Protein AF-A0A970BIZ8-F1 (afdb_monomer_lite)

pLDDT: mean 81.35, std 13.09, range [41.47, 95.56]

Secondary structure (DSSP, 8-state):
-HHHHHHHHHHHHS-HHHHHHHHHHHHHHS---TT-EEEEEEEE-TTS-EEEEEEEE-TTS-EEEEEEEEEHHHHHHHHHHHHTT---

Radius of gyration: 14.3 Å; chains: 1; bounding box: 43×33×34 Å

Sequence (88 aa):
MMLKSLMPMVDKVLTDENVSKIFKGLEDEYPVEAGHKLLGTITKEKNDKVYFCIAEMDVNMKIIKVHKQWKLVEGIKFLIDKANGSNE

Foldseek 3Di:
DVVVVCVVVVCVQPDPVLLVQLLVVVCVVDPDDPQKDWDWDWDADPVRFIKTWIFIAHNVRDGPGTPDIDGPVVVVVVSSCSSVVNDD

Structure (mmCIF, N/CA/C/O backbone):
data_AF-A0A970BIZ8-F1
#
_entry.id   AF-A0A970BIZ8-F1
#
loop_
_atom_site.group_PDB
_atom_site.id
_atom_site.type_symbol
_atom_site.label_atom_id
_atom_site.label_alt_id
_atom_site.label_comp_id
_atom_site.label_asym_id
_atom_site.label_entity_id
_atom_site.label_seq_id
_atom_site.pdbx_PDB_ins_code
_atom_site.Cartn_x
_atom_site.Cartn_y
_atom_site.Cartn_z
_atom_site.occupancy
_atom_site.B_iso_or_equiv
_atom_site.auth_seq_id
_atom_site.auth_comp_id
_atom_site.auth_asym_id
_atom_site.auth_atom_id
_atom_site.pdbx_PDB_model_num
ATOM 1 N N . MET A 1 1 ? -25.441 2.129 4.704 1.00 52.09 1 MET A N 1
ATOM 2 C CA . MET A 1 1 ? -26.106 2.486 3.429 1.00 52.09 1 MET A CA 1
ATOM 3 C C . MET A 1 1 ? -25.263 3.452 2.589 1.00 52.09 1 MET A C 1
ATOM 5 O O 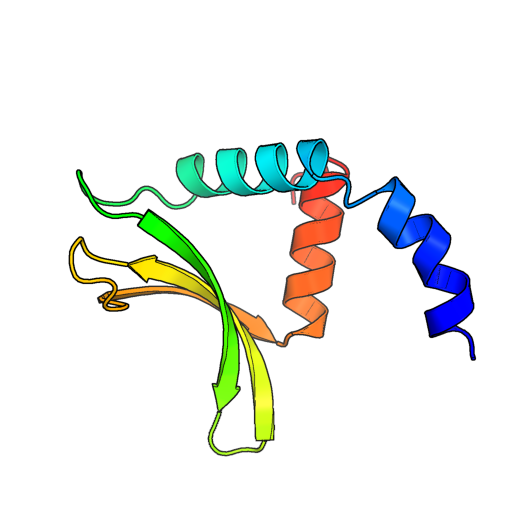. MET A 1 1 ? -25.087 3.151 1.422 1.00 52.09 1 MET A O 1
ATOM 9 N N . MET A 1 2 ? -24.634 4.494 3.162 1.00 47.44 2 MET A N 1
ATOM 10 C CA . MET A 1 2 ? -23.741 5.420 2.424 1.00 47.44 2 MET A CA 1
ATOM 11 C C . MET A 1 2 ? -22.503 4.776 1.763 1.00 47.44 2 MET A C 1
ATOM 13 O O . MET A 1 2 ? -22.143 5.161 0.660 1.00 47.44 2 MET A O 1
ATOM 17 N N . LEU A 1 3 ? -21.869 3.771 2.387 1.00 44.72 3 LEU A N 1
ATOM 18 C CA . LEU A 1 3 ? -20.698 3.090 1.799 1.00 44.72 3 LEU A CA 1
ATOM 19 C C . LEU A 1 3 ? -21.014 2.390 0.466 1.00 44.72 3 LEU A C 1
ATOM 21 O O . LEU A 1 3 ? -20.195 2.418 -0.443 1.00 44.72 3 LEU A O 1
ATOM 25 N N . LYS A 1 4 ? -22.221 1.820 0.317 1.00 55.72 4 LYS A N 1
ATOM 26 C CA . LYS A 1 4 ? -22.666 1.219 -0.953 1.00 55.72 4 LYS A CA 1
ATOM 27 C C . LYS A 1 4 ? -22.837 2.274 -2.048 1.00 55.72 4 LYS A C 1
ATOM 29 O O . LYS A 1 4 ? -22.529 2.007 -3.199 1.00 55.72 4 LYS A O 1
ATOM 34 N N . SER A 1 5 ? -23.286 3.470 -1.677 1.00 49.09 5 SER A N 1
ATOM 35 C CA . SER A 1 5 ? -23.447 4.609 -2.585 1.00 49.09 5 SER A CA 1
ATOM 36 C C . SER A 1 5 ? -22.112 5.177 -3.075 1.00 49.09 5 SER A C 1
ATOM 38 O O . SER A 1 5 ? -22.075 5.806 -4.126 1.00 49.09 5 SER A O 1
ATOM 40 N N . LEU A 1 6 ? -21.028 4.960 -2.321 1.00 52.16 6 LEU A N 1
ATOM 41 C CA . LEU A 1 6 ? -19.677 5.415 -2.659 1.00 52.16 6 LEU A CA 1
ATOM 42 C C . LEU A 1 6 ? -18.907 4.415 -3.531 1.00 52.16 6 LEU A C 1
ATOM 44 O O . LEU A 1 6 ? -17.977 4.830 -4.216 1.00 52.16 6 LEU A O 1
ATOM 48 N N . MET A 1 7 ? -19.296 3.133 -3.558 1.00 67.25 7 MET A N 1
ATOM 49 C CA . MET A 1 7 ? -18.594 2.115 -4.357 1.00 67.25 7 MET A CA 1
ATOM 50 C C . MET A 1 7 ? -18.470 2.470 -5.845 1.00 67.25 7 MET A C 1
ATOM 52 O O . MET A 1 7 ? -17.365 2.360 -6.351 1.00 67.25 7 MET A O 1
ATOM 56 N N . PRO A 1 8 ? -19.487 3.029 -6.528 1.00 66.31 8 PRO A N 1
ATOM 57 C CA . PRO A 1 8 ? -19.337 3.431 -7.929 1.00 66.31 8 PRO A CA 1
ATOM 58 C C . PRO A 1 8 ? -18.268 4.511 -8.161 1.00 66.31 8 PRO A C 1
ATOM 60 O O . PRO A 1 8 ? -17.653 4.558 -9.222 1.00 66.31 8 PRO A O 1
ATOM 63 N N . MET A 1 9 ? -18.038 5.400 -7.184 1.00 65.44 9 MET A N 1
ATOM 64 C CA . MET A 1 9 ? -16.938 6.369 -7.253 1.00 65.44 9 MET A CA 1
ATOM 65 C C . MET A 1 9 ? -15.593 5.695 -6.993 1.00 65.44 9 MET A C 1
ATOM 67 O O . MET A 1 9 ? -14.623 6.006 -7.675 1.00 65.44 9 MET A O 1
ATOM 71 N N . VAL A 1 10 ? -15.545 4.761 -6.041 1.00 67.25 10 VAL A N 1
ATOM 72 C CA . VAL A 1 10 ? -14.346 3.964 -5.757 1.00 67.25 10 VAL A CA 1
ATOM 73 C C . VAL A 1 10 ? -13.955 3.129 -6.977 1.00 67.25 10 VAL A C 1
ATOM 75 O O . VAL A 1 10 ? -12.805 3.201 -7.382 1.00 67.25 10 VAL A O 1
ATOM 78 N N . ASP A 1 11 ? -14.899 2.448 -7.627 1.00 70.12 11 ASP A N 1
ATOM 79 C CA . ASP A 1 11 ? -14.670 1.631 -8.828 1.00 70.12 11 ASP A CA 1
ATOM 80 C C . ASP A 1 11 ? -14.187 2.472 -10.018 1.00 70.12 11 ASP A C 1
ATOM 82 O O . ASP A 1 11 ? -13.402 2.015 -10.847 1.00 70.12 11 ASP A O 1
ATOM 86 N N . LYS A 1 12 ? -14.628 3.735 -10.100 1.00 70.56 12 LYS A N 1
ATOM 87 C CA . LYS A 1 12 ? -14.175 4.673 -11.133 1.00 70.56 12 LYS A CA 1
ATOM 88 C C . LYS A 1 12 ? -12.745 5.172 -10.892 1.00 70.56 12 LYS A C 1
ATOM 90 O O . LYS A 1 12 ? -12.055 5.510 -11.850 1.00 70.56 12 LYS A O 1
ATOM 95 N N . VAL A 1 13 ? -12.319 5.271 -9.632 1.00 68.56 13 VAL A N 1
ATOM 96 C CA . VAL A 1 13 ? -11.016 5.840 -9.244 1.00 68.56 13 VAL A CA 1
ATOM 97 C C . VAL A 1 13 ? -9.952 4.753 -9.084 1.00 68.56 13 VAL A C 1
ATOM 99 O O . VAL A 1 13 ? -8.844 4.907 -9.592 1.00 68.56 13 VAL A O 1
ATOM 102 N N . LEU A 1 14 ? -10.279 3.641 -8.429 1.00 71.12 14 LEU A N 1
ATOM 103 C CA . LEU A 1 14 ? -9.395 2.499 -8.187 1.00 71.12 14 LEU A CA 1
ATOM 104 C C . LEU A 1 14 ? -9.530 1.449 -9.298 1.00 71.12 14 LEU A C 1
ATOM 106 O O . LEU A 1 14 ? -9.841 0.290 -9.040 1.00 71.12 14 LEU A O 1
ATOM 110 N N . THR A 1 15 ? -9.293 1.860 -10.544 1.00 79.00 15 THR A N 1
ATOM 111 C CA . THR A 1 15 ? -9.125 0.916 -11.658 1.00 79.00 15 THR A CA 1
ATOM 112 C C . THR A 1 15 ? -7.790 0.176 -11.530 1.00 79.00 15 THR A C 1
ATOM 114 O O . THR A 1 15 ? -6.844 0.711 -10.947 1.00 79.00 15 THR A O 1
ATOM 117 N N . ASP A 1 16 ? -7.666 -1.014 -12.126 1.00 79.56 16 ASP A N 1
ATOM 118 C CA . ASP A 1 16 ? -6.407 -1.782 -12.130 1.00 79.56 16 ASP A CA 1
ATOM 119 C C . ASP A 1 16 ? -5.217 -0.957 -12.655 1.00 79.56 16 ASP A C 1
ATOM 121 O O . ASP A 1 16 ? -4.102 -1.049 -12.136 1.00 79.56 16 ASP A O 1
ATOM 125 N N . GLU A 1 17 ? -5.453 -0.089 -13.644 1.00 82.50 17 GLU A N 1
ATOM 126 C CA . GLU A 1 17 ? -4.444 0.828 -14.181 1.00 82.50 17 GLU A CA 1
ATOM 127 C C . GLU A 1 17 ? -4.012 1.890 -13.167 1.00 82.50 17 GLU A C 1
ATOM 129 O O . GLU A 1 17 ? -2.817 2.156 -13.024 1.00 82.50 17 GLU A O 1
ATOM 134 N N . ASN A 1 18 ? -4.959 2.506 -12.455 1.00 79.56 18 ASN A N 1
ATOM 135 C CA . ASN A 1 18 ? -4.645 3.523 -11.452 1.00 79.56 18 ASN A CA 1
ATOM 136 C C . ASN A 1 18 ? -3.958 2.903 -10.238 1.00 79.56 18 ASN A C 1
ATOM 138 O O . ASN A 1 18 ? -2.963 3.447 -9.764 1.00 79.56 18 ASN A O 1
ATOM 142 N N . VAL A 1 19 ? -4.415 1.734 -9.787 1.00 80.06 19 VAL A N 1
ATOM 143 C CA . VAL A 1 19 ? -3.751 0.975 -8.721 1.00 80.06 19 VAL A CA 1
ATOM 144 C C . VAL A 1 19 ? -2.321 0.621 -9.131 1.00 80.06 19 VAL A C 1
ATOM 146 O O . VAL A 1 19 ? -1.392 0.871 -8.366 1.00 80.06 19 VAL A O 1
ATOM 149 N N . SER A 1 20 ? -2.108 0.151 -10.363 1.00 83.31 20 SER A N 1
ATOM 150 C CA . SER A 1 20 ? -0.762 -0.140 -10.875 1.00 83.31 20 SER A CA 1
ATOM 151 C C . SER A 1 20 ? 0.140 1.100 -10.898 1.00 83.31 20 SER A C 1
ATOM 153 O O . SER A 1 20 ? 1.311 1.015 -10.530 1.00 83.31 20 SER A O 1
ATOM 155 N N . LYS A 1 21 ? -0.389 2.274 -11.273 1.00 83.06 21 LYS A N 1
ATOM 156 C CA . LYS A 1 21 ? 0.363 3.542 -11.232 1.00 83.06 21 LYS A CA 1
ATOM 157 C C . LYS A 1 21 ? 0.731 3.953 -9.808 1.00 83.06 21 LYS A C 1
ATOM 159 O O . LYS A 1 21 ? 1.865 4.368 -9.588 1.00 83.06 21 LYS A O 1
ATOM 164 N N . ILE A 1 22 ? -0.198 3.819 -8.858 1.00 82.12 22 ILE A N 1
ATOM 165 C CA . ILE A 1 22 ? 0.052 4.117 -7.440 1.00 82.12 22 ILE A CA 1
ATOM 166 C C . ILE A 1 22 ? 1.191 3.237 -6.935 1.00 82.12 22 ILE A C 1
ATOM 168 O O . ILE A 1 22 ? 2.176 3.758 -6.426 1.00 82.12 22 ILE A O 1
ATOM 172 N N . PHE A 1 23 ? 1.092 1.918 -7.121 1.00 81.75 23 PHE A N 1
ATOM 173 C CA . PHE A 1 23 ? 2.111 0.985 -6.639 1.00 81.75 23 PHE A CA 1
ATOM 174 C C . PHE A 1 23 ? 3.467 1.190 -7.311 1.00 81.75 23 PHE A C 1
ATOM 176 O O . PHE A 1 23 ? 4.478 1.144 -6.619 1.00 81.75 23 PHE A O 1
ATOM 183 N N . LYS A 1 24 ? 3.500 1.530 -8.603 1.00 83.44 24 LYS A N 1
ATOM 184 C CA . LYS A 1 24 ? 4.745 1.918 -9.273 1.00 83.44 24 LYS A CA 1
ATOM 185 C C . LYS A 1 24 ? 5.385 3.157 -8.634 1.00 83.44 24 LYS A C 1
ATOM 187 O O . LYS A 1 24 ? 6.578 3.156 -8.374 1.00 83.44 24 LYS A O 1
ATOM 192 N N . GLY A 1 25 ? 4.597 4.188 -8.322 1.00 84.69 25 GLY A N 1
ATOM 193 C CA . GLY A 1 25 ? 5.107 5.365 -7.608 1.00 84.69 25 GLY A CA 1
ATOM 194 C C . GLY A 1 25 ? 5.584 5.052 -6.184 1.00 84.69 25 GLY A C 1
ATOM 195 O O . GLY A 1 25 ? 6.496 5.701 -5.680 1.00 84.69 25 GLY A O 1
ATOM 196 N N . LEU A 1 26 ? 4.998 4.041 -5.534 1.00 86.25 26 LEU A N 1
ATOM 197 C CA . LEU A 1 26 ? 5.458 3.569 -4.227 1.00 86.25 26 LEU A CA 1
ATOM 198 C C . LEU A 1 26 ? 6.785 2.809 -4.313 1.00 86.25 26 LEU A C 1
ATOM 200 O O . LEU A 1 26 ? 7.558 2.896 -3.368 1.00 86.25 26 LEU A O 1
ATOM 204 N N . GLU A 1 27 ? 7.073 2.097 -5.405 1.00 85.00 27 GLU A N 1
ATOM 205 C CA . GLU A 1 27 ? 8.384 1.458 -5.613 1.00 85.00 27 GLU A CA 1
ATOM 206 C C . GLU A 1 27 ? 9.513 2.495 -5.722 1.00 85.00 27 GLU A C 1
ATOM 208 O O . GLU A 1 27 ? 10.605 2.260 -5.207 1.00 85.00 27 GLU A O 1
ATOM 213 N N . ASP A 1 28 ? 9.233 3.661 -6.314 1.00 86.06 28 ASP A N 1
ATOM 214 C CA . ASP A 1 28 ? 10.186 4.775 -6.377 1.00 86.06 28 ASP A CA 1
ATOM 215 C C . ASP A 1 28 ? 10.398 5.434 -4.994 1.00 86.06 28 ASP A C 1
ATOM 217 O O . ASP A 1 28 ? 11.513 5.826 -4.649 1.00 86.06 28 ASP A O 1
ATOM 221 N N . GLU A 1 29 ? 9.337 5.558 -4.183 1.00 89.12 29 GLU A N 1
ATOM 222 C CA . GLU A 1 29 ? 9.388 6.157 -2.835 1.00 89.12 29 GLU A CA 1
ATOM 223 C C . GLU A 1 29 ? 9.986 5.203 -1.782 1.00 89.12 29 GLU A C 1
ATOM 225 O O . GLU A 1 29 ? 10.663 5.635 -0.845 1.00 89.12 29 GLU A O 1
ATOM 230 N N . TYR A 1 30 ? 9.750 3.901 -1.945 1.00 89.88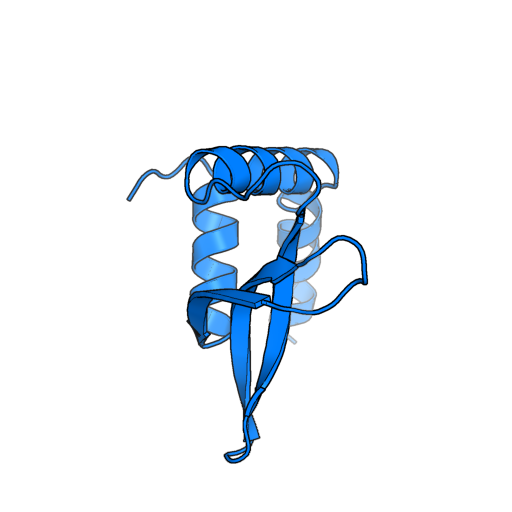 30 TYR A N 1
ATOM 231 C CA . TYR A 1 30 ? 10.167 2.831 -1.041 1.00 89.88 30 TYR A CA 1
ATOM 232 C C . TYR A 1 30 ? 10.969 1.773 -1.812 1.00 89.88 30 TYR A C 1
ATOM 234 O O . TYR A 1 30 ? 10.464 0.672 -2.056 1.00 89.88 30 TYR A O 1
ATOM 242 N N . PRO A 1 31 ? 12.222 2.080 -2.192 1.00 88.81 31 PRO A N 1
ATOM 243 C CA . PRO A 1 31 ? 13.052 1.143 -2.931 1.00 88.81 31 PRO A CA 1
ATOM 244 C C . PRO A 1 31 ? 13.343 -0.106 -2.091 1.00 88.81 31 PRO A C 1
ATOM 246 O O . PRO A 1 31 ? 13.582 -0.028 -0.881 1.00 88.81 31 PRO A O 1
ATOM 249 N N . VAL A 1 32 ? 13.345 -1.257 -2.760 1.00 91.19 32 VAL A N 1
ATOM 250 C CA . VAL A 1 32 ? 13.614 -2.579 -2.175 1.00 91.19 32 VAL A CA 1
ATOM 251 C C . VAL A 1 32 ? 14.884 -3.180 -2.770 1.00 91.19 32 VAL A C 1
ATOM 253 O O . VAL A 1 32 ? 15.337 -2.759 -3.839 1.00 91.19 32 VAL A O 1
ATOM 256 N N . GLU A 1 33 ? 15.478 -4.161 -2.093 1.00 91.88 33 GLU A N 1
ATOM 257 C CA . GLU A 1 33 ? 16.673 -4.826 -2.625 1.00 91.88 33 GLU A CA 1
ATOM 258 C C . GLU A 1 33 ? 16.360 -5.673 -3.874 1.00 91.88 33 GLU A C 1
ATOM 260 O O . GLU A 1 33 ? 15.218 -6.050 -4.153 1.00 91.88 33 GLU A O 1
ATOM 265 N N . ALA A 1 34 ? 17.397 -5.997 -4.652 1.00 90.56 34 ALA A N 1
ATOM 266 C CA . ALA A 1 34 ? 17.242 -6.778 -5.875 1.00 90.56 34 ALA A CA 1
ATOM 267 C C . ALA A 1 34 ? 16.629 -8.161 -5.587 1.00 90.56 34 ALA A C 1
ATOM 269 O O . ALA A 1 34 ? 17.168 -8.953 -4.817 1.00 90.56 34 ALA A O 1
ATOM 270 N N . GLY A 1 35 ? 15.511 -8.462 -6.250 1.00 89.75 35 GLY A N 1
ATOM 271 C CA . GLY A 1 35 ? 14.760 -9.706 -6.057 1.00 89.75 35 GLY A CA 1
ATOM 272 C C . GLY A 1 35 ? 13.709 -9.643 -4.945 1.00 89.75 35 GLY A C 1
ATOM 273 O O . GLY A 1 35 ? 12.871 -10.542 -4.868 1.00 89.75 35 GLY A O 1
ATOM 274 N N . HIS A 1 36 ? 13.698 -8.586 -4.130 1.00 94.19 36 HIS A N 1
ATOM 275 C CA . HIS A 1 36 ? 12.621 -8.328 -3.181 1.00 94.19 36 HIS A CA 1
ATOM 276 C C . HIS A 1 36 ? 11.438 -7.648 -3.867 1.00 94.19 36 HIS A C 1
ATOM 278 O O . HIS A 1 36 ? 11.526 -7.163 -4.998 1.00 94.19 36 HIS A O 1
ATOM 284 N N . LYS A 1 37 ? 10.295 -7.652 -3.182 1.00 92.12 37 LYS A N 1
ATOM 285 C CA . LYS A 1 37 ? 9.054 -7.047 -3.667 1.00 92.12 37 LYS A CA 1
ATOM 286 C C . LYS A 1 37 ? 8.471 -6.116 -2.624 1.00 92.12 37 LYS A C 1
ATOM 288 O O . LYS A 1 37 ? 8.491 -6.426 -1.431 1.00 92.12 37 LYS A O 1
ATOM 293 N N . LEU A 1 38 ? 7.888 -5.019 -3.090 1.00 92.56 38 LEU A N 1
ATOM 294 C CA . LEU A 1 38 ? 7.051 -4.169 -2.263 1.00 92.56 38 LEU A CA 1
ATOM 295 C C . LEU A 1 38 ? 5.651 -4.792 -2.138 1.00 92.56 38 LEU A C 1
ATOM 297 O O . LEU A 1 38 ? 5.070 -5.267 -3.113 1.00 92.56 38 LEU A O 1
ATOM 301 N N . LEU A 1 39 ? 5.108 -4.802 -0.926 1.00 90.38 39 LEU A N 1
ATOM 302 C CA . LEU A 1 39 ? 3.816 -5.381 -0.580 1.00 90.38 39 LEU A CA 1
ATOM 303 C C . LEU A 1 39 ? 2.981 -4.345 0.173 1.00 90.38 39 LEU A C 1
ATOM 305 O O . LEU A 1 39 ? 3.348 -3.927 1.267 1.00 90.38 39 LEU A O 1
ATOM 309 N N . GLY A 1 40 ? 1.821 -3.983 -0.374 1.00 89.56 40 GLY A N 1
ATOM 310 C CA . GLY A 1 40 ? 0.769 -3.297 0.376 1.00 89.56 40 GLY A CA 1
ATOM 311 C C . GLY A 1 40 ? -0.148 -4.328 1.028 1.00 89.56 40 GLY A C 1
ATOM 312 O O . GLY A 1 40 ? -0.745 -5.138 0.322 1.00 89.56 40 GLY A O 1
ATOM 313 N N . THR A 1 41 ? -0.267 -4.329 2.355 1.00 88.75 41 THR A N 1
ATOM 314 C CA . THR A 1 41 ? -1.086 -5.321 3.069 1.00 88.75 41 THR A CA 1
ATOM 315 C C . THR A 1 41 ? -1.875 -4.719 4.226 1.00 88.75 41 THR A C 1
ATOM 317 O O . THR A 1 41 ? -1.528 -3.671 4.772 1.00 88.75 41 THR A O 1
ATOM 320 N N . ILE A 1 42 ? -2.974 -5.385 4.582 1.00 88.81 42 ILE A N 1
ATOM 321 C CA . ILE A 1 42 ? -3.831 -5.031 5.710 1.00 88.81 42 ILE A CA 1
ATOM 322 C C . ILE A 1 42 ? -3.591 -6.047 6.822 1.00 88.81 42 ILE A C 1
ATOM 324 O O . ILE A 1 42 ? -3.791 -7.247 6.633 1.00 88.81 42 ILE A O 1
ATOM 328 N N . THR A 1 43 ? -3.190 -5.569 7.995 1.00 84.88 43 THR A N 1
ATOM 329 C CA . THR A 1 43 ? -2.879 -6.412 9.151 1.00 84.88 43 THR A CA 1
ATOM 330 C C . THR A 1 43 ? -3.774 -6.063 10.334 1.00 84.88 43 THR A C 1
ATOM 332 O O . THR A 1 43 ? -4.252 -4.935 10.480 1.00 84.88 43 THR A O 1
ATOM 335 N N . LYS A 1 44 ? -4.029 -7.054 11.191 1.00 86.19 44 LYS A N 1
ATOM 336 C CA . LYS A 1 44 ? -4.768 -6.885 12.442 1.00 86.19 44 LYS A CA 1
ATOM 337 C C . LYS A 1 44 ? -3.805 -7.063 13.610 1.00 86.19 44 LYS A C 1
ATOM 339 O O . LYS A 1 44 ? -3.180 -8.113 13.739 1.00 86.19 44 LYS A O 1
ATOM 344 N N . GLU A 1 45 ? -3.688 -6.049 14.459 1.00 80.75 45 GLU A N 1
ATOM 345 C CA . GLU A 1 45 ? -2.867 -6.123 15.668 1.00 80.75 45 GLU A CA 1
ATOM 346 C C . GLU A 1 45 ? -3.637 -6.735 16.849 1.00 80.75 45 GLU A C 1
ATOM 348 O O . GLU A 1 45 ? -4.866 -6.820 16.840 1.00 80.75 45 GLU A O 1
ATOM 353 N N . LYS A 1 46 ? -2.910 -7.111 17.914 1.00 69.69 46 LYS A N 1
ATOM 354 C CA . LYS A 1 46 ? -3.454 -7.743 19.136 1.00 69.69 46 LYS A CA 1
ATOM 355 C C . LYS A 1 46 ? -4.565 -6.942 19.837 1.00 69.69 46 LYS A C 1
ATOM 357 O O . LYS A 1 46 ? -5.298 -7.514 20.630 1.00 69.69 46 LYS A O 1
ATOM 362 N N . ASN A 1 47 ? -4.709 -5.654 19.527 1.00 81.69 47 ASN A N 1
ATOM 363 C CA . ASN A 1 47 ? -5.712 -4.756 20.109 1.00 81.69 47 ASN A CA 1
ATOM 364 C C . ASN A 1 47 ? -6.961 -4.581 19.220 1.00 81.69 47 ASN A C 1
ATOM 366 O O . ASN A 1 47 ? -7.609 -3.538 19.285 1.00 81.69 47 ASN A O 1
ATOM 370 N N . ASP A 1 48 ? -7.232 -5.528 18.316 1.00 82.94 48 ASP A N 1
ATOM 371 C CA . ASP A 1 48 ? -8.309 -5.489 17.310 1.00 82.94 48 ASP A CA 1
ATOM 372 C C . ASP A 1 48 ? -8.261 -4.311 16.321 1.00 82.94 48 ASP A C 1
ATOM 374 O O . ASP A 1 48 ? -9.164 -4.122 15.504 1.00 82.94 48 ASP A O 1
ATOM 378 N N . LYS A 1 49 ? -7.177 -3.537 16.339 1.00 82.75 49 LYS A N 1
ATOM 379 C CA . LYS A 1 49 ? -6.961 -2.431 15.411 1.00 82.75 49 LYS A CA 1
ATOM 380 C C . LYS A 1 49 ? -6.428 -2.959 14.084 1.00 82.75 49 LYS A C 1
ATOM 382 O O . LYS A 1 49 ? -5.518 -3.787 14.052 1.00 82.75 49 LYS A O 1
ATOM 387 N N . VAL A 1 50 ? -7.006 -2.451 12.999 1.00 86.12 50 VAL A N 1
ATOM 388 C CA . VAL A 1 50 ? -6.637 -2.806 11.628 1.00 86.12 50 VAL A CA 1
ATOM 389 C C . VAL A 1 50 ? -5.780 -1.697 11.028 1.00 86.12 50 VAL A C 1
ATOM 391 O O . VAL A 1 50 ? -6.127 -0.512 11.102 1.00 86.12 50 VAL A O 1
ATOM 394 N N . TYR A 1 51 ? -4.672 -2.095 10.422 1.00 87.88 51 TYR A N 1
ATOM 395 C CA . TYR A 1 51 ? -3.678 -1.209 9.840 1.00 87.88 51 TYR A CA 1
ATOM 396 C C . TYR A 1 51 ? -3.446 -1.564 8.380 1.00 87.88 51 TYR A C 1
ATOM 398 O O . TYR A 1 51 ? -3.576 -2.719 7.988 1.00 87.88 51 TYR A O 1
ATOM 406 N N . PHE A 1 52 ? -3.097 -0.558 7.589 1.00 90.19 52 PHE A N 1
ATOM 407 C CA . PHE A 1 52 ? -2.519 -0.741 6.265 1.00 90.19 52 PHE A CA 1
ATOM 408 C C . PHE A 1 52 ? -1.018 -0.483 6.370 1.00 90.19 52 PHE A C 1
ATOM 410 O O . PHE A 1 52 ? -0.605 0.496 7.000 1.00 90.19 52 PHE A O 1
ATOM 417 N N . CYS A 1 53 ? -0.202 -1.340 5.770 1.00 91.75 53 CYS A N 1
ATOM 418 C CA . CYS A 1 53 ? 1.237 -1.148 5.726 1.00 91.75 53 CYS A CA 1
ATOM 419 C C . CYS A 1 53 ? 1.818 -1.431 4.344 1.00 91.75 53 CYS A C 1
ATOM 421 O O . CYS A 1 53 ? 1.309 -2.252 3.581 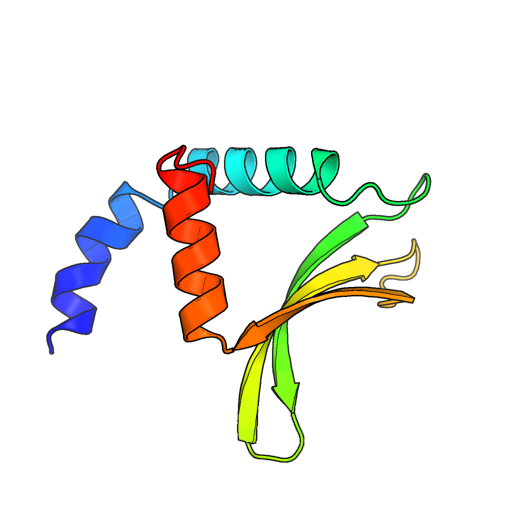1.00 91.75 53 CYS A O 1
ATOM 423 N N . ILE A 1 54 ? 2.912 -0.729 4.063 1.00 92.88 54 ILE A N 1
ATOM 424 C CA . ILE A 1 54 ? 3.811 -0.995 2.949 1.00 92.88 54 ILE A CA 1
ATOM 425 C C . ILE A 1 54 ? 5.020 -1.708 3.540 1.00 92.88 54 ILE A C 1
ATOM 427 O O . ILE A 1 54 ? 5.704 -1.183 4.424 1.00 92.88 54 ILE A O 1
ATOM 431 N N . ALA A 1 55 ? 5.255 -2.923 3.075 1.00 93.50 55 ALA A N 1
ATOM 432 C CA . ALA A 1 55 ? 6.286 -3.812 3.564 1.00 93.50 55 ALA A CA 1
ATOM 433 C C . ALA A 1 55 ? 7.141 -4.333 2.412 1.00 93.50 55 ALA A C 1
ATOM 435 O O . ALA A 1 55 ? 6.732 -4.333 1.257 1.00 93.50 55 ALA A O 1
ATOM 436 N N . GLU A 1 56 ? 8.335 -4.786 2.744 1.00 94.38 56 GLU A N 1
ATOM 437 C CA . GLU A 1 56 ? 9.239 -5.466 1.837 1.00 94.38 56 GLU A CA 1
ATOM 438 C C . GLU A 1 56 ? 9.204 -6.958 2.115 1.00 94.38 56 GLU A C 1
ATOM 440 O O . GLU A 1 56 ? 9.224 -7.400 3.271 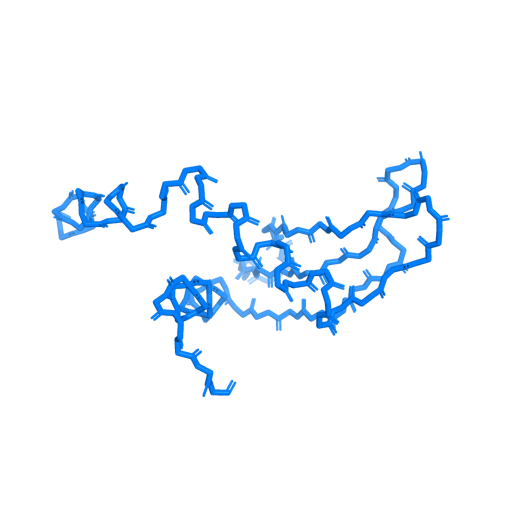1.00 94.38 56 GLU A O 1
ATOM 445 N N . MET A 1 57 ? 9.141 -7.718 1.033 1.00 95.56 57 MET A N 1
ATOM 446 C CA . MET A 1 57 ? 9.043 -9.161 1.043 1.00 95.56 57 MET A CA 1
ATOM 447 C C . MET A 1 57 ? 10.225 -9.768 0.290 1.00 95.56 57 MET A C 1
ATOM 449 O O . MET A 1 57 ? 10.507 -9.370 -0.842 1.00 95.56 57 MET A O 1
ATOM 453 N N . ASP A 1 58 ? 10.894 -10.739 0.910 1.00 95.25 58 ASP A N 1
ATOM 454 C CA . ASP A 1 58 ? 12.011 -11.452 0.295 1.00 95.25 58 ASP A CA 1
ATOM 455 C C . ASP A 1 58 ? 11.545 -12.458 -0.777 1.00 95.25 58 ASP A C 1
ATOM 457 O O . ASP A 1 58 ? 10.351 -12.714 -0.981 1.00 95.25 58 ASP A O 1
ATOM 461 N N . VAL A 1 59 ? 12.512 -13.088 -1.446 1.00 93.50 59 VAL A N 1
ATOM 462 C CA . VAL A 1 59 ? 12.267 -14.135 -2.456 1.00 93.50 59 VAL A CA 1
ATOM 463 C C . VAL A 1 59 ? 11.518 -15.362 -1.911 1.00 93.50 59 VAL A C 1
ATOM 465 O O . VAL A 1 59 ? 10.943 -16.119 -2.691 1.00 93.50 59 VAL A O 1
ATOM 468 N N . ASN A 1 60 ? 11.483 -15.552 -0.589 1.00 94.62 60 ASN A N 1
ATOM 469 C CA . ASN A 1 60 ? 10.782 -16.643 0.093 1.00 94.62 60 ASN A CA 1
ATOM 470 C C . ASN A 1 60 ? 9.386 -16.234 0.584 1.00 94.62 60 ASN A C 1
ATOM 472 O O . ASN A 1 60 ? 8.775 -16.960 1.372 1.00 94.62 60 ASN A O 1
ATOM 476 N N . MET A 1 61 ? 8.882 -15.080 0.141 1.00 90.06 61 MET A N 1
ATOM 477 C CA . MET A 1 61 ? 7.602 -14.509 0.558 1.00 90.06 61 MET A CA 1
ATOM 478 C C . MET A 1 61 ? 7.524 -14.154 2.052 1.00 90.06 61 MET A C 1
ATOM 480 O O . MET A 1 61 ? 6.436 -14.095 2.630 1.00 90.06 61 MET A O 1
ATOM 484 N N . LYS A 1 62 ? 8.664 -13.909 2.705 1.00 93.62 62 LYS A N 1
ATOM 485 C CA . LYS A 1 62 ? 8.705 -13.436 4.090 1.00 93.62 62 LYS A CA 1
ATOM 486 C C . LYS A 1 62 ? 8.758 -11.921 4.120 1.00 93.62 62 LYS A C 1
ATOM 488 O O . LYS A 1 62 ? 9.582 -11.313 3.448 1.00 93.62 62 LYS A O 1
ATOM 493 N N . ILE A 1 63 ? 7.912 -11.315 4.950 1.00 92.38 63 ILE A N 1
ATOM 494 C CA . ILE A 1 63 ? 8.018 -9.890 5.264 1.00 92.38 63 ILE A CA 1
ATOM 495 C C . ILE A 1 63 ? 9.293 -9.679 6.083 1.00 92.38 63 ILE A C 1
ATOM 497 O O . ILE A 1 63 ? 9.407 -10.206 7.190 1.00 92.38 63 ILE A O 1
ATOM 501 N N . ILE A 1 64 ? 10.235 -8.915 5.537 1.00 94.44 64 ILE A N 1
ATOM 502 C CA . ILE A 1 64 ? 11.543 -8.652 6.157 1.00 94.44 64 ILE A CA 1
ATOM 503 C C . ILE A 1 64 ? 11.644 -7.246 6.746 1.00 94.44 64 ILE A C 1
ATOM 505 O O . ILE A 1 64 ? 12.418 -7.019 7.675 1.00 94.44 64 ILE A O 1
ATOM 509 N N . LYS A 1 65 ? 10.841 -6.302 6.243 1.00 93.19 65 LYS A N 1
ATOM 510 C CA . LYS A 1 65 ? 10.833 -4.911 6.698 1.00 93.19 65 LYS A CA 1
ATOM 511 C C . LYS A 1 65 ? 9.460 -4.290 6.485 1.00 93.19 65 LYS A C 1
ATOM 513 O O . LYS A 1 65 ? 8.826 -4.518 5.464 1.00 93.19 65 LYS A O 1
ATOM 518 N N . VAL A 1 66 ? 9.010 -3.472 7.432 1.00 92.69 66 VAL A N 1
ATOM 519 C CA . VAL A 1 66 ? 7.857 -2.583 7.245 1.00 92.69 66 VAL A CA 1
ATOM 520 C C . VAL A 1 66 ? 8.404 -1.186 6.988 1.00 92.69 66 VAL A C 1
ATOM 522 O O . VAL A 1 66 ? 9.079 -0.626 7.848 1.00 92.69 66 VAL A O 1
ATOM 525 N N . HIS A 1 67 ? 8.150 -0.639 5.800 1.00 92.69 67 HIS A N 1
ATOM 526 C CA . HIS A 1 67 ? 8.592 0.709 5.434 1.00 92.69 67 HIS A CA 1
ATOM 527 C C . HIS A 1 67 ? 7.686 1.768 6.050 1.00 92.69 67 HIS A C 1
ATOM 529 O O . HIS A 1 67 ? 8.169 2.770 6.576 1.00 92.69 67 HIS A O 1
ATOM 535 N N . LYS A 1 68 ? 6.367 1.538 6.018 1.00 92.12 68 LYS A N 1
ATOM 536 C CA . LYS A 1 68 ? 5.393 2.464 6.598 1.00 92.12 68 LYS A CA 1
ATOM 537 C C . LYS A 1 68 ? 4.104 1.770 7.015 1.00 92.12 68 LYS A C 1
ATOM 539 O O . LYS A 1 68 ? 3.717 0.756 6.438 1.00 92.12 68 LYS A O 1
ATOM 544 N N . GLN A 1 69 ? 3.441 2.336 8.019 1.00 91.50 69 GLN A N 1
ATOM 545 C CA . GLN A 1 69 ? 2.203 1.825 8.601 1.00 91.50 69 GLN A CA 1
ATOM 546 C C . GLN A 1 69 ? 1.262 2.982 8.943 1.00 91.50 69 GLN A C 1
ATOM 548 O O . GLN A 1 69 ? 1.682 3.981 9.524 1.00 91.50 69 GLN A O 1
ATOM 553 N N . TRP A 1 70 ? -0.024 2.799 8.646 1.00 90.94 70 TRP A N 1
ATOM 554 C CA . TRP A 1 70 ? -1.111 3.715 8.988 1.00 90.94 70 TRP A CA 1
ATOM 555 C C . TRP A 1 70 ? -2.292 2.946 9.562 1.00 90.94 70 TRP A C 1
ATOM 557 O O . TRP A 1 70 ? -2.484 1.766 9.252 1.00 90.94 70 TRP A O 1
ATOM 567 N N . LYS A 1 71 ? -3.154 3.611 10.342 1.00 91.12 71 LYS A N 1
ATOM 568 C CA . LYS A 1 71 ? -4.492 3.052 10.593 1.00 91.12 71 LYS A CA 1
ATOM 569 C C . LYS A 1 71 ? -5.188 2.855 9.248 1.00 91.12 71 LYS A C 1
ATOM 571 O O . LYS A 1 71 ? -5.023 3.682 8.356 1.00 91.12 71 LYS A O 1
ATOM 576 N N . LEU A 1 72 ? -6.006 1.812 9.102 1.00 86.62 72 LEU A N 1
ATOM 577 C CA . LEU A 1 72 ? -6.593 1.449 7.803 1.00 86.62 72 LEU A CA 1
ATOM 578 C C . LEU A 1 72 ? -7.261 2.630 7.074 1.00 86.62 72 LEU A C 1
ATOM 580 O O . LEU A 1 72 ? -7.034 2.829 5.887 1.00 86.62 72 LEU A O 1
ATOM 584 N N . VAL A 1 73 ? -8.049 3.440 7.786 1.00 86.44 73 VAL A N 1
ATOM 585 C CA . VAL A 1 73 ? -8.740 4.600 7.194 1.00 86.44 73 VAL A CA 1
ATOM 586 C C . VAL A 1 73 ? -7.755 5.651 6.673 1.00 86.44 73 VAL A C 1
ATOM 588 O O . VAL A 1 73 ? -7.984 6.227 5.615 1.00 86.44 73 VAL A O 1
ATOM 591 N N . GLU A 1 74 ? -6.663 5.901 7.396 1.00 87.00 74 GLU A N 1
ATOM 592 C CA . GLU A 1 74 ? -5.606 6.832 6.978 1.00 87.00 74 GLU A CA 1
ATOM 593 C C . GLU A 1 74 ? -4.836 6.273 5.772 1.00 87.00 74 GLU A C 1
ATOM 595 O O . GLU A 1 74 ? -4.565 7.010 4.831 1.00 87.00 74 GLU A O 1
ATOM 600 N N . GLY A 1 75 ? -4.576 4.961 5.749 1.00 86.94 75 GLY A N 1
ATOM 601 C CA . GLY A 1 75 ? -3.951 4.289 4.607 1.00 86.94 75 GLY A CA 1
ATOM 602 C C . GLY A 1 75 ? -4.805 4.339 3.337 1.00 86.94 75 GLY A C 1
ATOM 603 O O . GLY A 1 75 ? -4.285 4.593 2.257 1.00 86.94 75 GLY A O 1
ATOM 604 N N . ILE A 1 76 ? -6.127 4.168 3.451 1.00 83.06 76 ILE A N 1
ATOM 605 C CA . ILE A 1 76 ? -7.042 4.310 2.307 1.00 83.06 76 ILE A CA 1
ATOM 606 C C . ILE A 1 76 ? -7.031 5.747 1.774 1.00 83.06 76 ILE A C 1
ATOM 608 O O . ILE A 1 76 ? -6.982 5.933 0.562 1.00 83.06 76 ILE A O 1
ATOM 612 N N . LYS A 1 77 ? -7.052 6.758 2.656 1.00 83.88 77 LYS A N 1
ATOM 613 C CA . LYS A 1 77 ? -6.950 8.169 2.243 1.00 83.88 77 LYS A CA 1
ATOM 614 C C . LYS A 1 77 ? -5.655 8.423 1.478 1.00 83.88 77 LYS A C 1
ATOM 616 O O . LYS A 1 77 ? -5.720 8.894 0.354 1.00 83.88 77 LYS A O 1
ATOM 621 N N . PHE A 1 78 ? -4.527 7.971 2.023 1.00 85.62 78 PHE A N 1
ATOM 622 C CA . PHE A 1 78 ? -3.229 8.043 1.356 1.00 85.62 78 PHE A CA 1
ATOM 623 C C . PHE A 1 78 ? -3.252 7.434 -0.056 1.00 85.62 78 PHE A C 1
ATOM 625 O O . PHE A 1 78 ? -2.775 8.056 -1.002 1.00 85.62 78 PHE A O 1
ATOM 632 N N . LEU A 1 79 ? -3.840 6.243 -0.228 1.00 81.44 79 LEU A N 1
ATOM 633 C CA . LEU A 1 79 ? -3.950 5.609 -1.547 1.00 81.44 79 LEU A CA 1
ATOM 634 C C . LEU A 1 79 ? -4.823 6.423 -2.513 1.00 81.44 79 LEU A C 1
ATOM 636 O O . LEU A 1 79 ? -4.475 6.547 -3.684 1.00 81.44 79 LEU A O 1
ATOM 640 N N . ILE A 1 80 ? -5.934 6.988 -2.035 1.00 78.12 80 ILE A N 1
ATOM 641 C CA . ILE A 1 80 ? -6.821 7.840 -2.841 1.00 78.12 80 ILE A CA 1
ATOM 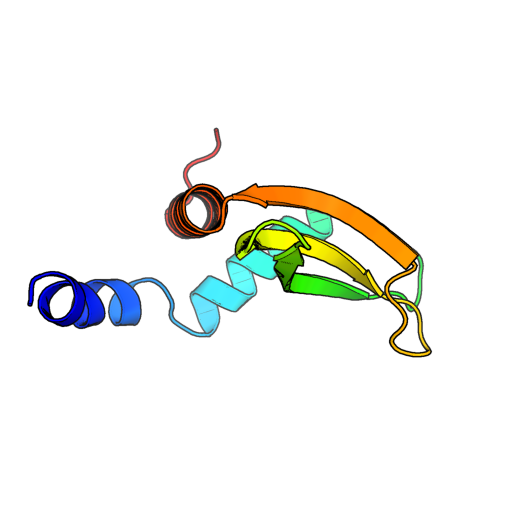642 C C . ILE A 1 80 ? -6.111 9.138 -3.246 1.00 78.12 80 ILE A C 1
ATOM 644 O O . ILE A 1 80 ? -6.205 9.546 -4.402 1.00 78.12 80 ILE A O 1
ATOM 648 N N . ASP A 1 81 ? -5.373 9.766 -2.333 1.00 81.88 81 ASP A N 1
ATOM 649 C CA . ASP A 1 81 ? -4.634 11.002 -2.604 1.00 81.88 81 ASP A CA 1
ATOM 650 C C . ASP A 1 81 ? -3.535 10.764 -3.650 1.00 81.88 81 ASP A C 1
ATOM 652 O O . ASP A 1 81 ? -3.441 11.505 -4.633 1.00 81.88 81 ASP A O 1
ATOM 656 N N . LYS A 1 82 ? -2.799 9.648 -3.530 1.00 79.19 82 LYS A N 1
ATOM 657 C CA . LYS A 1 82 ? -1.849 9.189 -4.556 1.00 79.19 82 LYS A CA 1
ATOM 658 C C . LYS A 1 82 ? -2.535 8.906 -5.898 1.00 79.19 82 LYS A C 1
ATOM 660 O O . LYS A 1 82 ? -1.991 9.275 -6.936 1.00 79.19 82 LYS A O 1
ATOM 665 N N . ALA A 1 83 ? -3.725 8.296 -5.901 1.00 75.81 83 ALA A N 1
ATOM 666 C CA . ALA A 1 83 ? -4.496 8.029 -7.123 1.00 75.81 83 ALA A CA 1
ATOM 667 C C . ALA A 1 83 ? -4.886 9.317 -7.866 1.00 75.81 83 ALA A C 1
ATOM 669 O O . ALA A 1 83 ? -4.903 9.352 -9.096 1.00 75.81 83 ALA A O 1
ATOM 670 N N . ASN A 1 84 ? -5.182 10.376 -7.113 1.00 73.25 84 ASN A N 1
ATOM 671 C CA . ASN A 1 84 ? -5.586 11.675 -7.643 1.00 73.25 84 ASN A CA 1
ATOM 672 C C . ASN A 1 84 ? -4.398 12.565 -8.052 1.00 73.25 84 ASN A C 1
ATOM 674 O O . ASN A 1 84 ? -4.615 13.668 -8.551 1.00 73.25 84 ASN A O 1
ATOM 678 N N . GLY A 1 85 ? -3.155 12.102 -7.864 1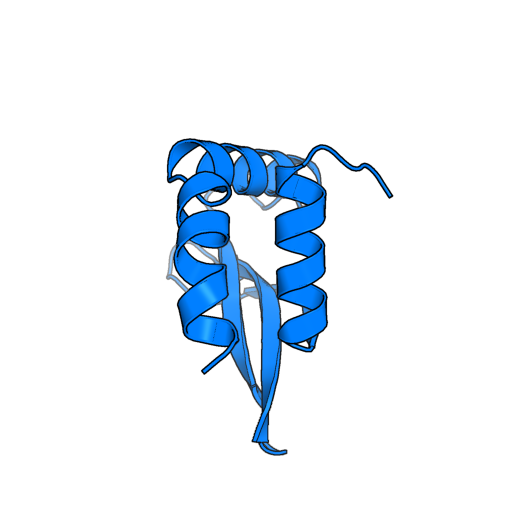.00 69.69 85 GLY A N 1
ATOM 679 C CA . GLY A 1 85 ? -1.949 12.876 -8.168 1.00 69.69 85 GLY A CA 1
ATOM 680 C C . GLY A 1 85 ? -1.681 14.015 -7.181 1.00 69.69 85 GLY A C 1
ATOM 681 O O . GLY A 1 85 ? -0.921 14.930 -7.501 1.00 69.69 85 GLY A O 1
ATOM 682 N N . SER A 1 86 ? -2.294 13.976 -5.995 1.00 59.59 86 SER A N 1
ATOM 683 C CA . SER A 1 86 ? -1.998 14.914 -4.917 1.00 59.59 86 SER A CA 1
ATOM 684 C C . SER A 1 86 ? -0.667 14.522 -4.271 1.00 59.59 86 SER A C 1
ATOM 686 O O . SER A 1 86 ? -0.571 13.500 -3.594 1.00 59.59 86 SER A O 1
ATOM 688 N N . ASN A 1 87 ? 0.370 15.326 -4.504 1.00 48.09 87 ASN A N 1
ATOM 689 C CA . ASN A 1 87 ? 1.622 15.259 -3.754 1.00 48.09 87 ASN A CA 1
ATOM 690 C C . ASN A 1 87 ? 1.476 16.124 -2.494 1.00 48.09 87 ASN A C 1
ATOM 692 O O . ASN A 1 87 ? 1.660 17.339 -2.573 1.00 48.09 87 ASN A O 1
ATOM 696 N N . GLU A 1 88 ? 1.137 15.508 -1.363 1.00 41.47 88 GLU A N 1
ATOM 697 C CA . GLU A 1 88 ? 1.507 16.033 -0.038 1.00 41.47 88 GLU A CA 1
ATOM 698 C C . GLU A 1 88 ? 2.769 15.332 0.472 1.00 41.47 88 GLU A C 1
ATOM 700 O O . GLU A 1 88 ? 2.866 14.090 0.312 1.00 41.47 88 GLU A O 1
#